Protein AF-A0A392Q4V5-F1 (afdb_monomer_lite)

Sequence (77 aa):
DRVPGGSSSGSAVAVGAKLVDFSLGTDTGGSVRVPASYCGIFGFRPSHGAISKSGVVPMAQSFDTVGNNPQFLVALY

Organism: NCBI:txid97028

pLDDT: mean 81.54, std 18.4, range [29.25, 96.75]

Radius of gyration: 11.7 Å; chains: 1; bounding box: 32×19×33 Å

Foldseek 3Di:
DDQLAADCQVQLQCCLVVVDQHGWDKDQPCRFPGSCVSSVFDADFDDQPPDDCPPPDDDDNRRITIQDDVDDRGRHD

Structure (mmCIF, N/CA/C/O backbone):
data_AF-A0A392Q4V5-F1
#
_entry.id   AF-A0A392Q4V5-F1
#
loop_
_atom_site.group_PDB
_atom_site.id
_atom_site.type_symbol
_atom_site.label_atom_id
_atom_site.label_alt_id
_atom_site.label_comp_id
_atom_site.label_asym_id
_atom_site.label_entity_id
_atom_site.label_seq_id
_atom_site.pdbx_PDB_ins_code
_atom_site.Cartn_x
_atom_site.Cartn_y
_atom_site.Cartn_z
_atom_site.occupancy
_atom_site.B_iso_or_equiv
_atom_site.auth_seq_id
_atom_site.auth_comp_id
_atom_site.auth_asym_id
_atom_site.auth_atom_id
_atom_site.pdbx_PDB_model_num
ATOM 1 N N . ASP A 1 1 ? 18.535 -0.663 -11.081 1.00 85.19 1 ASP A N 1
ATOM 2 C CA . ASP A 1 1 ? 19.427 -0.506 -9.905 1.00 85.19 1 ASP A CA 1
ATOM 3 C C . ASP A 1 1 ? 18.833 0.291 -8.733 1.00 85.19 1 ASP A C 1
ATOM 5 O O . ASP A 1 1 ? 19.589 0.806 -7.918 1.00 85.19 1 ASP A O 1
ATOM 9 N N . ARG A 1 2 ? 17.499 0.396 -8.579 1.00 93.06 2 ARG A N 1
ATOM 10 C CA . ARG A 1 2 ? 16.873 1.021 -7.394 1.00 93.06 2 ARG A CA 1
ATOM 11 C C . ARG A 1 2 ? 15.855 0.089 -6.756 1.00 93.06 2 ARG A C 1
ATOM 13 O O . ARG A 1 2 ? 15.264 -0.738 -7.444 1.00 93.06 2 ARG A O 1
ATOM 20 N N . VAL A 1 3 ? 15.665 0.241 -5.448 1.00 96.75 3 VAL A N 1
ATOM 21 C CA . VAL A 1 3 ? 14.677 -0.524 -4.682 1.00 96.75 3 VAL A CA 1
ATOM 22 C C . VAL A 1 3 ? 13.287 0.111 -4.805 1.00 96.75 3 VAL A C 1
ATOM 24 O O . VAL A 1 3 ? 13.191 1.338 -4.810 1.00 96.75 3 VAL A O 1
ATOM 27 N N .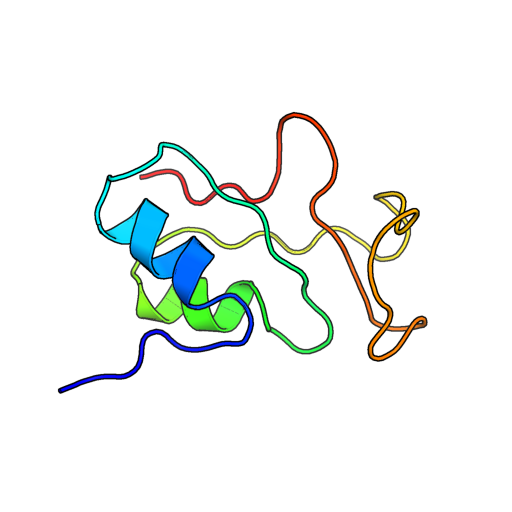 PRO A 1 4 ? 12.205 -0.684 -4.842 1.00 94.62 4 PRO A N 1
ATOM 28 C CA . PRO A 1 4 ? 10.836 -0.170 -4.918 1.00 94.62 4 PRO A CA 1
ATOM 29 C C . PRO A 1 4 ? 10.277 0.301 -3.565 1.00 94.62 4 PRO A C 1
ATOM 31 O O . PRO A 1 4 ? 9.111 0.656 -3.490 1.00 94.62 4 PRO A O 1
ATOM 34 N N . GLY A 1 5 ? 11.070 0.273 -2.487 1.00 95.75 5 GLY A N 1
ATOM 35 C CA . GLY A 1 5 ? 10.596 0.489 -1.116 1.00 95.75 5 GLY A CA 1
ATOM 36 C C . GLY A 1 5 ? 9.987 -0.784 -0.524 1.00 95.75 5 GLY A C 1
ATOM 37 O O . GLY A 1 5 ? 10.134 -1.865 -1.089 1.00 95.75 5 GLY A O 1
ATOM 38 N N . GLY A 1 6 ? 9.322 -0.688 0.627 1.00 91.81 6 GLY A N 1
ATOM 39 C CA . GLY A 1 6 ? 8.706 -1.850 1.266 1.00 91.81 6 GLY A CA 1
ATOM 40 C C . GLY A 1 6 ? 7.913 -1.501 2.527 1.00 91.81 6 GLY A C 1
ATOM 41 O O . GLY A 1 6 ? 7.960 -0.364 2.981 1.00 91.81 6 GLY A O 1
ATOM 42 N N . SER A 1 7 ? 7.178 -2.453 3.107 1.00 92.94 7 SER A N 1
ATOM 43 C CA . SER A 1 7 ? 7.114 -3.872 2.703 1.00 92.94 7 SER A CA 1
ATOM 44 C C . SER A 1 7 ? 6.176 -4.186 1.527 1.00 92.94 7 SER A C 1
ATOM 46 O O . SER A 1 7 ? 6.324 -5.247 0.929 1.00 92.94 7 SER A O 1
ATOM 48 N N . SER A 1 8 ? 5.279 -3.279 1.122 1.00 93.00 8 SER A N 1
ATOM 49 C CA . SER A 1 8 ? 4.326 -3.504 0.011 1.00 93.00 8 SER A CA 1
ATOM 50 C C . SER A 1 8 ? 4.952 -3.314 -1.384 1.00 93.00 8 SER A C 1
ATOM 52 O O . SER A 1 8 ? 4.355 -2.709 -2.273 1.00 93.00 8 SER A O 1
ATOM 54 N N . SER A 1 9 ? 6.179 -3.800 -1.580 1.00 95.00 9 SER A N 1
ATOM 55 C CA . SER A 1 9 ? 6.984 -3.601 -2.793 1.00 95.00 9 SER A CA 1
ATOM 56 C C . SER A 1 9 ? 6.337 -4.191 -4.044 1.00 95.00 9 SER A C 1
ATOM 58 O O . SER A 1 9 ? 6.183 -3.489 -5.037 1.00 95.00 9 SER A O 1
ATOM 60 N N . GLY A 1 10 ? 5.920 -5.460 -3.993 1.00 93.81 10 GLY A N 1
ATOM 61 C CA . GLY A 1 10 ? 5.276 -6.135 -5.124 1.00 93.81 10 GLY A CA 1
ATOM 62 C C . GLY A 1 10 ? 3.984 -5.437 -5.550 1.00 93.81 10 GLY A C 1
ATOM 63 O O . GLY A 1 10 ? 3.784 -5.180 -6.733 1.00 93.81 10 GLY A O 1
ATOM 64 N N . SER A 1 11 ? 3.161 -5.047 -4.574 1.00 92.56 11 SER A N 1
ATOM 65 C CA . SER A 1 11 ? 1.920 -4.299 -4.789 1.00 92.56 11 SER A CA 1
ATOM 66 C C . SER A 1 11 ? 2.163 -2.950 -5.468 1.00 92.56 11 SER A C 1
ATOM 68 O O . SER A 1 11 ? 1.449 -2.600 -6.407 1.00 92.56 11 SER A O 1
ATOM 70 N N . ALA A 1 12 ? 3.177 -2.203 -5.025 1.00 93.31 12 ALA A N 1
ATOM 71 C CA . ALA A 1 12 ? 3.519 -0.911 -5.610 1.00 93.31 12 ALA A CA 1
ATOM 72 C C . ALA A 1 12 ? 4.107 -1.048 -7.022 1.00 93.31 12 ALA A C 1
ATOM 74 O O . ALA A 1 12 ? 3.710 -0.319 -7.926 1.00 93.31 12 ALA A O 1
ATOM 75 N N . VAL A 1 13 ? 4.999 -2.020 -7.237 1.00 96.00 13 VAL A N 1
ATOM 76 C CA . VAL A 1 13 ? 5.581 -2.293 -8.559 1.00 96.00 13 VAL A CA 1
ATOM 77 C C . VAL A 1 13 ? 4.505 -2.714 -9.552 1.00 96.00 13 VAL A C 1
ATOM 79 O O . VAL A 1 13 ? 4.504 -2.213 -10.671 1.00 96.00 13 VAL A O 1
ATOM 82 N N . ALA A 1 14 ? 3.573 -3.588 -9.158 1.00 95.56 14 ALA A N 1
ATOM 83 C CA . ALA A 1 14 ? 2.510 -4.055 -10.044 1.00 95.56 14 ALA A CA 1
ATOM 84 C C . ALA A 1 14 ? 1.643 -2.897 -10.559 1.00 95.56 14 ALA A C 1
ATOM 86 O O . ALA A 1 14 ? 1.323 -2.855 -11.747 1.00 95.56 14 ALA A O 1
ATOM 87 N N . VAL A 1 15 ? 1.319 -1.933 -9.693 1.00 91.75 15 VAL A N 1
ATOM 88 C CA . VAL A 1 15 ? 0.527 -0.768 -10.098 1.00 91.75 15 VAL A CA 1
ATOM 89 C C . VAL A 1 15 ? 1.364 0.253 -10.869 1.00 91.75 15 VAL A C 1
ATOM 91 O O . VAL A 1 15 ? 0.951 0.694 -11.937 1.00 91.75 15 VAL A O 1
ATOM 94 N N . GLY A 1 16 ? 2.569 0.591 -10.396 1.00 92.62 16 GLY A N 1
ATOM 95 C CA . GLY A 1 16 ? 3.458 1.528 -11.095 1.00 92.62 16 GLY A CA 1
ATOM 96 C C . GLY A 1 16 ? 3.859 1.043 -12.496 1.00 92.62 16 GLY A C 1
ATOM 97 O O . GLY A 1 16 ? 4.024 1.845 -13.412 1.00 92.62 16 GLY A O 1
ATOM 98 N N . ALA A 1 17 ? 3.945 -0.277 -12.689 1.00 95.75 17 ALA A N 1
ATOM 99 C CA . ALA A 1 17 ? 4.167 -0.920 -13.983 1.00 95.75 17 ALA A CA 1
ATOM 100 C C . ALA A 1 17 ? 2.878 -1.161 -14.788 1.00 95.75 17 ALA A C 1
ATOM 102 O O . ALA A 1 17 ? 2.947 -1.741 -15.872 1.00 95.75 17 ALA A O 1
ATOM 103 N N . LYS A 1 18 ? 1.719 -0.698 -14.298 1.00 93.88 18 LYS A N 1
ATOM 104 C CA . LYS A 1 18 ? 0.424 -0.759 -14.990 1.00 93.88 18 LYS A CA 1
ATOM 105 C C . LYS A 1 18 ? -0.068 -2.188 -15.262 1.00 93.88 18 LYS A C 1
ATOM 107 O O . LYS A 1 18 ? -0.804 -2.418 -16.217 1.00 93.88 18 LYS A O 1
ATOM 112 N N . LEU A 1 19 ? 0.363 -3.155 -14.450 1.00 95.56 19 LEU A N 1
ATOM 113 C CA . LEU A 1 19 ? -0.055 -4.557 -14.561 1.00 95.56 19 LEU A CA 1
ATOM 114 C C . LEU A 1 19 ? -1.442 -4.787 -13.949 1.00 95.56 19 LEU A C 1
ATOM 116 O O . LEU A 1 19 ? -2.121 -5.747 -14.301 1.00 95.56 19 LEU A O 1
ATOM 120 N N . VAL A 1 20 ? -1.834 -3.913 -13.022 1.00 88.56 20 VAL A N 1
ATOM 121 C CA . VAL A 1 20 ? -3.135 -3.881 -12.352 1.00 88.56 20 VAL A CA 1
ATOM 122 C C . VAL A 1 20 ? -3.541 -2.427 -12.109 1.00 88.56 20 VAL A C 1
ATOM 124 O O . VAL A 1 20 ? -2.675 -1.565 -11.958 1.00 88.56 20 VAL A O 1
AT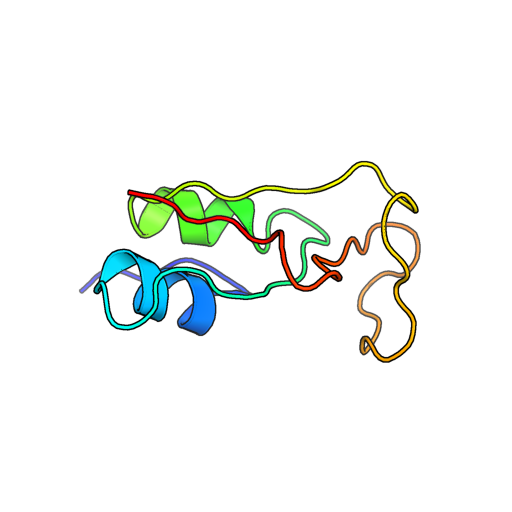OM 127 N N . ASP A 1 21 ? -4.845 -2.164 -12.022 1.00 87.12 21 ASP A N 1
ATOM 128 C CA . ASP A 1 21 ? -5.377 -0.818 -11.752 1.00 87.12 21 ASP A CA 1
ATOM 129 C C . ASP A 1 21 ? -5.213 -0.391 -10.285 1.00 87.12 21 ASP A C 1
ATOM 131 O O . ASP A 1 21 ? -5.186 0.795 -9.974 1.00 87.12 21 ASP A O 1
ATOM 135 N N . PHE A 1 22 ? -5.139 -1.361 -9.369 1.00 84.94 22 PHE A N 1
ATOM 136 C CA . PHE A 1 22 ? -4.930 -1.154 -7.939 1.00 84.94 22 PHE A CA 1
ATOM 137 C C . PHE A 1 22 ? -4.358 -2.423 -7.298 1.00 84.94 22 PHE A C 1
ATOM 139 O O . PHE A 1 22 ? -4.378 -3.508 -7.882 1.00 84.94 22 PHE A O 1
ATOM 146 N N . SER A 1 23 ? -3.854 -2.303 -6.075 1.00 85.00 23 SER A N 1
ATOM 147 C CA . SER A 1 23 ? -3.338 -3.435 -5.302 1.00 85.00 23 SER A CA 1
ATOM 148 C C . SER A 1 23 ? -3.702 -3.280 -3.827 1.00 85.00 23 SER A C 1
ATOM 150 O O . SER A 1 23 ? -4.362 -2.319 -3.455 1.00 85.00 23 SER A O 1
ATOM 152 N N . LEU A 1 24 ? -3.337 -4.240 -2.976 1.00 87.88 24 LEU A N 1
ATOM 153 C CA . LEU A 1 24 ? -3.516 -4.136 -1.526 1.00 87.88 24 LEU A CA 1
ATOM 154 C C . LEU A 1 24 ? -2.162 -4.188 -0.820 1.00 87.88 24 LEU A C 1
ATOM 156 O O . LEU A 1 24 ? -1.211 -4.809 -1.299 1.00 87.88 24 LEU A O 1
ATOM 160 N N . GLY A 1 25 ? -2.086 -3.535 0.336 1.00 86.44 25 GLY A N 1
ATOM 161 C CA . GLY A 1 25 ? -0.900 -3.501 1.181 1.00 86.44 25 GLY A CA 1
ATOM 162 C C . GLY A 1 25 ? -1.259 -3.232 2.637 1.00 86.44 25 GLY A C 1
ATOM 163 O O . GLY A 1 25 ? -2.390 -2.855 2.960 1.00 86.44 25 GLY A O 1
ATOM 164 N N . THR A 1 26 ? -0.286 -3.429 3.519 1.00 89.62 26 THR A N 1
ATOM 165 C CA . THR A 1 26 ? -0.399 -3.116 4.947 1.00 89.62 26 THR A CA 1
ATOM 166 C C . THR A 1 26 ? 0.564 -1.990 5.295 1.00 89.62 26 THR A C 1
ATOM 168 O O . THR A 1 26 ? 1.671 -1.915 4.761 1.00 89.62 26 THR A O 1
ATOM 171 N N . ASP A 1 27 ? 0.142 -1.082 6.174 1.00 88.50 27 ASP A N 1
ATOM 172 C CA . ASP A 1 27 ? 0.970 0.034 6.634 1.00 88.50 27 ASP A CA 1
ATOM 173 C C . ASP A 1 27 ? 1.004 0.048 8.160 1.00 88.50 27 ASP A C 1
ATOM 175 O O . ASP A 1 27 ? 0.032 0.420 8.819 1.00 88.50 27 ASP A O 1
ATOM 179 N N . THR A 1 28 ? 2.145 -0.374 8.700 1.00 88.94 28 THR A N 1
ATOM 180 C CA . THR A 1 28 ? 2.462 -0.279 10.130 1.00 88.94 28 THR A CA 1
ATOM 181 C C . THR A 1 28 ? 3.275 0.987 10.403 1.00 88.94 28 THR A C 1
ATOM 183 O O . THR A 1 28 ? 2.894 1.811 11.228 1.00 88.94 28 THR A O 1
ATOM 186 N N . GLY A 1 29 ? 4.378 1.174 9.669 1.00 89.06 29 GLY A N 1
ATOM 187 C CA . GLY A 1 29 ? 5.296 2.311 9.826 1.00 89.06 29 GLY A CA 1
ATOM 188 C C . GLY A 1 29 ? 5.513 3.144 8.560 1.00 89.06 29 GLY A C 1
ATOM 189 O O . GLY A 1 29 ? 6.374 4.015 8.547 1.00 89.06 29 GLY A O 1
ATOM 190 N N . GLY A 1 30 ? 4.758 2.896 7.489 1.00 90.00 30 GLY A N 1
ATOM 191 C CA . GLY A 1 30 ? 5.023 3.456 6.156 1.00 90.00 30 GLY A CA 1
ATOM 192 C C . GLY A 1 30 ? 5.065 2.422 5.038 1.00 90.00 30 GLY A C 1
ATOM 193 O O . GLY A 1 30 ? 5.362 2.780 3.903 1.00 90.00 30 GLY A O 1
ATOM 194 N N . SER A 1 31 ? 4.762 1.159 5.341 1.00 92.12 31 SER A N 1
ATOM 195 C CA . SER A 1 31 ? 4.910 0.032 4.418 1.00 92.12 31 SER A CA 1
ATOM 196 C C . SER A 1 31 ? 4.049 0.089 3.152 1.00 92.12 31 SER A C 1
ATOM 198 O O . SER A 1 31 ? 4.288 -0.693 2.234 1.00 92.12 31 SER A O 1
ATOM 200 N N . VAL A 1 32 ? 3.088 1.011 3.074 1.00 93.69 32 VAL A N 1
ATOM 201 C CA . VAL A 1 32 ? 2.377 1.394 1.845 1.00 93.69 32 VAL A CA 1
ATOM 202 C C . VAL A 1 32 ? 2.962 2.677 1.269 1.00 93.69 32 VAL A C 1
ATOM 204 O O . VAL A 1 32 ? 3.239 2.760 0.075 1.00 93.69 32 VAL A O 1
ATOM 207 N N . ARG A 1 33 ? 3.120 3.702 2.111 1.00 93.88 33 ARG A N 1
ATOM 208 C CA . ARG A 1 33 ? 3.430 5.066 1.655 1.00 93.88 33 ARG A CA 1
ATOM 209 C C . ARG A 1 33 ? 4.838 5.182 1.072 1.00 93.88 33 ARG A C 1
ATOM 211 O O . ARG A 1 33 ? 5.025 5.870 0.074 1.00 93.88 33 ARG A O 1
ATOM 218 N N . VAL A 1 34 ? 5.810 4.485 1.661 1.00 96.25 34 VAL A N 1
ATOM 219 C CA . VAL A 1 34 ? 7.200 4.445 1.184 1.00 96.25 34 VAL A CA 1
ATOM 220 C C . VAL A 1 34 ? 7.291 3.814 -0.210 1.00 96.25 34 VAL A C 1
ATOM 222 O O . VAL A 1 34 ? 7.782 4.489 -1.116 1.00 96.25 34 VAL A O 1
ATOM 225 N N . PRO A 1 35 ? 6.805 2.577 -0.446 1.00 95.00 35 PRO A N 1
ATOM 226 C CA . PRO A 1 35 ? 6.898 1.995 -1.777 1.00 95.00 35 PRO A CA 1
ATOM 227 C C . PRO A 1 35 ? 6.050 2.725 -2.825 1.00 95.00 35 PRO A C 1
ATOM 229 O O . PRO A 1 35 ? 6.469 2.823 -3.976 1.00 95.00 35 PRO A O 1
ATOM 232 N N . ALA A 1 36 ? 4.915 3.316 -2.436 1.00 94.44 36 ALA A N 1
ATOM 233 C CA . ALA A 1 36 ? 4.127 4.162 -3.329 1.00 94.44 36 ALA A CA 1
ATOM 234 C C . ALA A 1 36 ? 4.918 5.396 -3.807 1.00 94.44 36 ALA A C 1
ATOM 236 O O . ALA A 1 36 ? 5.007 5.652 -5.008 1.00 94.44 36 ALA A O 1
ATOM 237 N N . SER A 1 37 ? 5.594 6.095 -2.886 1.00 95.69 37 SER A N 1
ATOM 238 C CA . SER A 1 37 ? 6.468 7.225 -3.225 1.00 95.69 37 SER A CA 1
ATOM 239 C C . SER A 1 37 ? 7.603 6.827 -4.172 1.00 95.69 37 SER A C 1
ATOM 241 O O . SER A 1 37 ? 7.935 7.596 -5.072 1.00 95.69 37 SER A O 1
ATOM 243 N N . TYR A 1 38 ? 8.190 5.640 -3.997 1.00 96.56 38 TYR A N 1
ATOM 244 C CA . TYR A 1 38 ? 9.316 5.189 -4.822 1.00 96.56 38 TYR A CA 1
ATOM 245 C C . TYR A 1 38 ? 8.869 4.724 -6.211 1.00 96.56 38 TYR A C 1
ATOM 247 O O . TYR A 1 38 ? 9.612 4.891 -7.178 1.00 96.56 38 TYR A O 1
ATOM 255 N N . CYS A 1 39 ? 7.663 4.160 -6.315 1.00 95.25 39 CYS A N 1
ATOM 256 C CA . CYS A 1 39 ? 7.091 3.688 -7.575 1.00 95.25 39 CYS A CA 1
ATOM 257 C C . CYS A 1 39 ? 6.287 4.767 -8.322 1.00 95.25 39 CYS A C 1
ATOM 259 O O . CYS A 1 39 ? 5.768 4.482 -9.396 1.00 95.25 39 CYS A O 1
ATOM 261 N N . GLY A 1 40 ? 6.201 5.991 -7.785 1.00 94.50 40 GLY A N 1
ATOM 262 C CA . GLY A 1 40 ? 5.538 7.121 -8.444 1.00 94.50 40 GLY A CA 1
ATOM 263 C C . GLY A 1 40 ? 4.015 7.003 -8.490 1.00 94.50 40 GLY A C 1
ATOM 264 O O . GLY A 1 40 ? 3.405 7.413 -9.470 1.00 94.50 40 GLY A O 1
ATOM 265 N N . ILE A 1 41 ? 3.414 6.425 -7.451 1.00 93.88 41 ILE A N 1
ATOM 266 C CA . ILE A 1 41 ? 1.972 6.172 -7.351 1.00 93.88 41 ILE A CA 1
ATOM 267 C C . ILE A 1 41 ? 1.420 6.657 -6.007 1.00 93.88 41 ILE A C 1
ATOM 269 O O . ILE A 1 41 ? 2.167 6.875 -5.049 1.00 93.88 41 ILE A O 1
ATOM 273 N N . PHE A 1 42 ? 0.099 6.792 -5.902 1.00 90.12 42 PHE A N 1
ATOM 274 C CA . PHE A 1 42 ? -0.543 7.112 -4.628 1.00 90.12 42 PHE A CA 1
ATOM 275 C C . PHE A 1 42 ? -0.531 5.922 -3.656 1.00 90.12 42 PHE A C 1
ATOM 277 O O . PHE A 1 42 ? -0.676 4.765 -4.040 1.00 90.12 42 PHE A O 1
ATOM 284 N N . GLY A 1 43 ? -0.345 6.208 -2.365 1.00 88.19 43 GLY A N 1
ATOM 285 C CA . GLY A 1 43 ? -0.383 5.216 -1.292 1.00 88.19 43 GLY A CA 1
ATOM 286 C C . GLY A 1 43 ? -1.210 5.733 -0.126 1.00 88.19 43 GLY A C 1
ATOM 287 O O . GLY A 1 43 ? -0.827 6.703 0.528 1.00 88.19 43 GLY A O 1
ATOM 288 N N . PHE A 1 44 ? -2.345 5.091 0.146 1.00 88.44 44 PHE A N 1
ATOM 289 C CA . PHE A 1 44 ? -3.275 5.523 1.187 1.00 88.44 44 PHE A CA 1
ATOM 290 C C . PHE A 1 44 ? -3.138 4.680 2.455 1.00 88.44 44 PHE A C 1
ATOM 292 O O . PHE A 1 44 ? -3.254 3.457 2.413 1.00 88.44 44 PHE A O 1
ATOM 299 N N . ARG A 1 45 ? -2.953 5.345 3.599 1.00 88.31 45 ARG A N 1
ATOM 300 C CA . ARG A 1 45 ? -3.063 4.726 4.922 1.00 88.31 45 ARG A CA 1
ATOM 301 C C . ARG A 1 45 ? -4.348 5.222 5.597 1.00 88.31 45 ARG A C 1
ATOM 303 O O . ARG A 1 45 ? -4.386 6.390 5.983 1.00 88.31 45 ARG A O 1
ATOM 310 N N . PRO A 1 46 ? -5.365 4.365 5.783 1.00 85.94 46 PRO A N 1
ATOM 311 C CA . PRO A 1 46 ? -6.562 4.729 6.530 1.00 85.94 46 PRO A CA 1
ATOM 312 C C . PRO A 1 46 ? -6.261 5.148 7.977 1.00 85.94 46 PRO A C 1
ATOM 314 O O . PRO A 1 46 ? -5.238 4.771 8.564 1.00 85.94 46 PRO A O 1
ATOM 317 N N . SER A 1 47 ? -7.201 5.871 8.591 1.00 86.75 47 SER A N 1
ATOM 318 C CA . SER A 1 47 ? -7.220 6.052 10.045 1.00 86.75 47 SER A CA 1
ATOM 319 C C . SER A 1 47 ? -7.198 4.691 10.742 1.00 86.75 47 SER A C 1
ATOM 321 O O . SER A 1 47 ? -7.800 3.723 10.271 1.00 86.75 47 SER A O 1
ATOM 323 N N . HIS A 1 48 ? -6.484 4.593 11.862 1.00 87.75 48 HIS A N 1
ATOM 324 C CA . HIS A 1 48 ? -6.349 3.321 12.564 1.00 87.75 48 HIS A CA 1
ATOM 325 C C . HIS A 1 48 ? -7.725 2.793 13.000 1.00 87.75 48 HIS A C 1
ATOM 327 O O . HIS A 1 48 ? -8.533 3.539 13.546 1.00 87.75 48 HIS A O 1
ATOM 333 N N . GLY A 1 49 ? -7.999 1.515 12.726 1.00 83.75 49 GLY A N 1
ATOM 334 C CA . GLY A 1 49 ? -9.290 0.882 13.020 1.00 83.75 49 GLY A CA 1
ATOM 335 C C . GLY A 1 49 ? -10.424 1.199 12.036 1.00 83.75 49 GLY A C 1
ATOM 336 O O . GLY A 1 49 ? -11.475 0.576 12.139 1.00 83.75 49 GLY A O 1
ATOM 337 N N . ALA A 1 50 ? -10.224 2.089 11.055 1.00 87.19 50 ALA A N 1
ATOM 338 C CA . ALA A 1 50 ? -11.241 2.385 10.037 1.00 87.19 50 ALA A CA 1
ATOM 339 C C . ALA A 1 50 ? -11.544 1.184 9.126 1.00 87.19 50 ALA A C 1
ATOM 341 O O . ALA A 1 50 ? -12.611 1.105 8.525 1.00 87.19 50 ALA A O 1
ATOM 342 N N . ILE A 1 51 ? -10.594 0.257 9.022 1.00 83.12 51 ILE A N 1
ATOM 343 C CA . ILE A 1 51 ? -10.703 -0.954 8.224 1.00 83.12 51 ILE A CA 1
ATOM 344 C C . ILE A 1 51 ? -10.427 -2.166 9.113 1.00 83.12 51 ILE A C 1
ATOM 346 O O . ILE A 1 51 ? -9.479 -2.170 9.905 1.00 83.12 51 ILE A O 1
ATOM 350 N N . SER A 1 52 ? -11.254 -3.205 8.958 1.00 82.06 52 SER A N 1
ATOM 351 C CA . SER A 1 52 ? -11.086 -4.465 9.679 1.00 82.06 52 SER A CA 1
ATOM 352 C C . SER A 1 52 ? -9.763 -5.134 9.317 1.00 82.06 52 SER A C 1
ATOM 354 O O . SER A 1 52 ? -9.438 -5.324 8.146 1.00 82.06 52 SER A O 1
ATOM 356 N N . LYS A 1 53 ? -9.030 -5.546 10.353 1.00 81.50 53 LYS A N 1
ATOM 357 C CA . LYS A 1 53 ? -7.764 -6.286 10.245 1.00 81.50 53 LYS A CA 1
ATOM 358 C C . LYS A 1 53 ? -7.968 -7.801 10.303 1.00 81.50 53 LYS A C 1
ATOM 360 O O . LYS A 1 53 ? -7.000 -8.548 10.402 1.00 81.50 53 LYS A O 1
ATOM 365 N N . SER A 1 54 ? -9.223 -8.257 10.284 1.00 81.19 54 SER A N 1
ATOM 366 C CA . SER A 1 54 ? -9.541 -9.684 10.267 1.00 81.19 54 SER A CA 1
ATOM 367 C C . SER A 1 54 ? -8.895 -10.352 9.052 1.00 81.19 54 SER A C 1
ATOM 369 O O . SER A 1 54 ? -8.990 -9.838 7.940 1.00 81.19 54 SER A O 1
ATOM 371 N N . GLY A 1 55 ? -8.213 -11.475 9.276 1.00 80.94 55 GLY A N 1
ATOM 372 C CA . GLY A 1 55 ? -7.490 -12.205 8.232 1.00 80.94 55 GLY A CA 1
ATOM 373 C C . GLY A 1 55 ? -6.112 -11.639 7.867 1.00 80.94 55 GLY A C 1
ATOM 374 O O . GLY A 1 55 ? -5.430 -12.237 7.040 1.00 80.94 55 GLY A O 1
ATOM 375 N N . VAL A 1 56 ? -5.665 -10.538 8.483 1.00 81.88 56 VAL A N 1
ATOM 376 C CA . VAL A 1 56 ? -4.305 -10.015 8.287 1.00 81.88 56 VAL A CA 1
ATOM 377 C C . VAL A 1 56 ? -3.361 -10.568 9.344 1.00 81.88 56 VAL A C 1
ATOM 379 O O . VAL A 1 56 ? -3.663 -10.544 10.536 1.00 81.88 56 VAL A O 1
ATOM 382 N N . VAL A 1 57 ? -2.195 -11.042 8.901 1.00 83.75 57 VAL A N 1
ATOM 383 C CA . VAL A 1 57 ? -1.112 -11.455 9.799 1.00 83.75 57 VAL A CA 1
ATOM 384 C C . VAL A 1 57 ? -0.569 -10.208 10.508 1.00 83.75 57 VAL A C 1
ATOM 386 O O . VAL A 1 57 ? -0.074 -9.304 9.828 1.00 83.75 57 VAL A O 1
ATOM 389 N N . PRO A 1 58 ? -0.676 -10.117 11.845 1.00 79.44 58 PRO A N 1
ATOM 390 C CA . PRO A 1 58 ? -0.291 -8.915 12.570 1.00 79.44 58 PRO A CA 1
ATOM 391 C C . PRO A 1 58 ? 1.232 -8.753 12.616 1.00 79.44 58 PRO A C 1
ATOM 393 O O . PRO A 1 58 ? 1.962 -9.729 12.791 1.00 79.44 58 PRO A O 1
ATOM 396 N N . MET A 1 59 ? 1.696 -7.506 12.527 1.00 81.56 59 MET A N 1
ATOM 397 C CA . MET A 1 59 ? 3.090 -7.130 12.787 1.00 81.56 59 MET A CA 1
ATOM 398 C C . MET A 1 59 ? 3.184 -6.319 14.079 1.00 81.56 59 MET A C 1
ATOM 400 O O . MET A 1 59 ? 3.923 -6.684 14.989 1.00 81.56 59 MET A O 1
ATOM 404 N N . ALA A 1 60 ? 2.408 -5.241 14.184 1.00 83.00 60 ALA A N 1
ATOM 405 C CA . ALA A 1 60 ? 2.257 -4.468 15.407 1.00 83.00 60 ALA A CA 1
ATOM 406 C C . ALA A 1 60 ? 0.808 -3.989 15.501 1.00 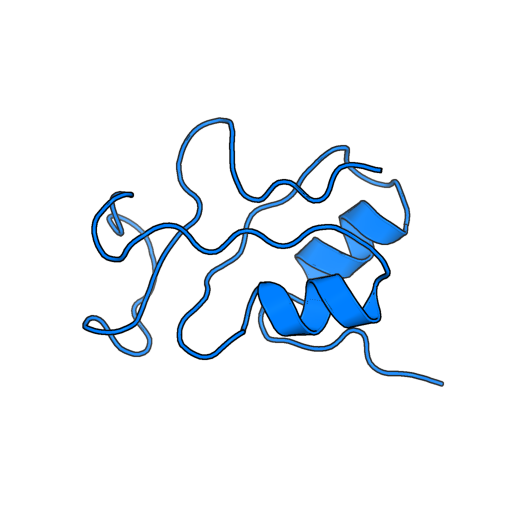83.00 60 ALA A C 1
ATOM 408 O O . ALA A 1 60 ? 0.452 -2.937 14.976 1.00 83.00 60 ALA A O 1
ATOM 409 N N . GLN A 1 61 ? -0.043 -4.761 16.184 1.00 76.25 61 GLN A N 1
ATOM 410 C CA . GLN A 1 61 ? -1.502 -4.610 16.119 1.00 76.25 61 GLN A CA 1
ATOM 411 C C . GLN A 1 61 ? -1.997 -3.181 16.384 1.00 76.25 61 GLN A C 1
ATOM 413 O O . GLN A 1 61 ? -2.932 -2.741 15.720 1.00 76.25 61 GLN A O 1
ATOM 418 N N . SER A 1 62 ? -1.370 -2.448 17.305 1.00 82.19 62 SER A N 1
ATOM 419 C CA . SER A 1 62 ? -1.728 -1.062 17.649 1.00 82.19 62 SER A CA 1
ATOM 420 C C . SER A 1 62 ? -1.369 -0.028 16.572 1.00 82.19 62 SER A C 1
ATOM 422 O O . SER A 1 62 ? -1.821 1.110 16.639 1.00 82.19 62 SER A O 1
ATOM 424 N N . PHE A 1 63 ? -0.565 -0.411 15.580 1.00 76.88 63 PHE A N 1
ATOM 425 C CA . PHE A 1 63 ? -0.100 0.445 14.487 1.00 76.88 63 PHE A CA 1
ATOM 426 C C . PHE A 1 63 ? -0.572 -0.038 13.116 1.00 76.88 63 PHE A C 1
ATOM 428 O O . PHE A 1 63 ? -0.799 0.792 12.235 1.00 76.88 63 PHE A O 1
ATOM 435 N N . ASP A 1 64 ? -0.779 -1.348 12.963 1.00 77.44 64 ASP A N 1
ATOM 436 C CA . ASP A 1 64 ? -1.206 -1.977 11.720 1.00 77.44 64 ASP A CA 1
ATOM 437 C C . ASP A 1 64 ? -2.499 -1.344 11.203 1.00 77.44 64 ASP A C 1
ATOM 439 O O . ASP A 1 64 ? -3.526 -1.329 11.890 1.00 77.44 64 ASP A O 1
ATOM 443 N N . THR A 1 65 ? -2.453 -0.869 9.964 1.00 75.25 65 THR A N 1
ATOM 444 C CA . THR A 1 65 ? -3.634 -0.526 9.178 1.00 75.25 65 THR A CA 1
ATOM 445 C C . THR A 1 65 ? -3.622 -1.332 7.883 1.00 75.25 65 THR A C 1
ATOM 447 O O . THR A 1 65 ? -2.574 -1.558 7.275 1.00 75.25 65 THR A O 1
ATOM 450 N N . VAL A 1 66 ? -4.808 -1.769 7.470 1.00 64.50 66 VAL A N 1
ATOM 451 C CA . VAL A 1 66 ? -5.038 -2.606 6.291 1.00 64.50 66 VAL A CA 1
ATOM 452 C C . VAL A 1 66 ? -5.860 -1.812 5.286 1.00 64.50 66 VAL A C 1
ATOM 454 O O . VAL A 1 66 ? -6.727 -1.042 5.691 1.00 64.50 66 VAL A O 1
ATOM 457 N N . GLY A 1 67 ? -5.611 -2.011 3.995 1.00 57.84 67 GLY A N 1
ATOM 458 C CA . GLY A 1 67 ? -6.582 -1.707 2.947 1.00 57.84 67 GLY A CA 1
ATOM 459 C C . GLY A 1 67 ? -7.529 -2.891 2.745 1.00 57.84 67 GLY A C 1
ATOM 460 O O . GLY A 1 67 ? -7.083 -3.931 2.277 1.00 57.84 67 GLY A O 1
ATOM 461 N N . ASN A 1 68 ? -8.793 -2.807 3.164 1.00 39.25 68 ASN A N 1
ATOM 462 C CA . ASN A 1 68 ? -9.755 -3.911 3.052 1.00 39.25 68 ASN A CA 1
ATOM 463 C C . ASN A 1 68 ?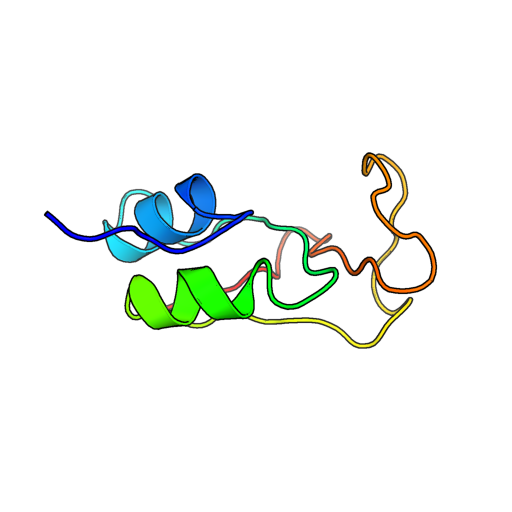 -11.172 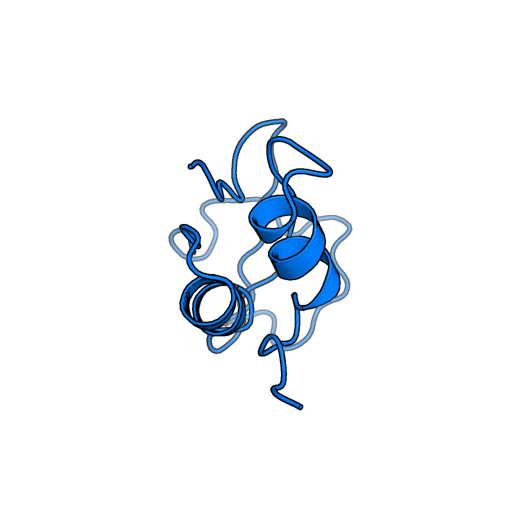-3.389 2.799 1.00 39.25 68 ASN A C 1
ATOM 465 O O . ASN A 1 68 ? -11.942 -3.088 3.709 1.00 39.25 68 ASN A O 1
ATOM 469 N N . ASN A 1 69 ? -11.460 -3.263 1.516 1.00 29.25 69 ASN A N 1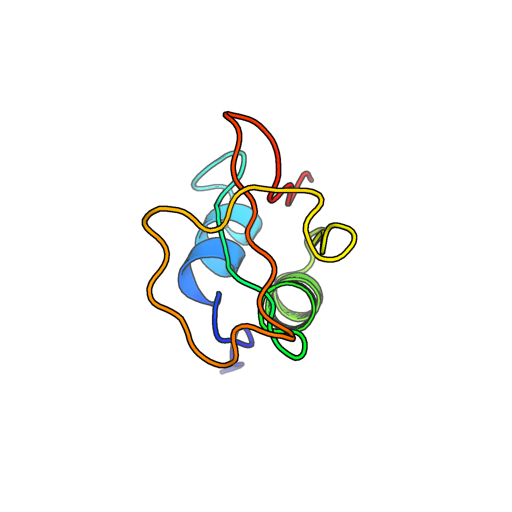
ATOM 470 C CA . ASN A 1 69 ? -12.749 -3.397 0.850 1.00 29.25 69 ASN A CA 1
ATOM 471 C C . ASN A 1 69 ? -12.404 -3.618 -0.639 1.00 29.25 69 ASN A C 1
ATOM 473 O O . ASN A 1 69 ? -11.236 -3.443 -1.001 1.00 29.25 69 ASN A O 1
ATOM 477 N N . PRO A 1 70 ? -13.340 -3.953 -1.551 1.00 31.86 70 PRO A N 1
ATOM 478 C CA . PRO A 1 70 ? -13.061 -3.966 -3.000 1.00 31.86 70 PRO A CA 1
ATOM 479 C C . PRO A 1 70 ? -12.578 -2.611 -3.572 1.00 31.86 70 PRO A C 1
ATOM 481 O O . PRO A 1 70 ? -12.474 -2.439 -4.780 1.00 31.86 70 PRO A O 1
ATOM 484 N N . GLN A 1 71 ? -12.264 -1.646 -2.709 1.00 32.62 71 GLN A N 1
ATOM 485 C CA . GLN A 1 71 ? -11.594 -0.391 -2.967 1.00 32.62 71 GLN A CA 1
ATOM 486 C C . GLN A 1 71 ? -10.657 -0.126 -1.767 1.00 32.62 71 GLN A C 1
ATOM 488 O O . GLN A 1 71 ? -11.051 -0.360 -0.625 1.00 32.62 71 GLN A O 1
ATOM 493 N N . PHE A 1 72 ? -9.454 0.397 -2.032 1.00 39.03 72 PHE A N 1
ATOM 494 C CA . PHE A 1 72 ? -8.499 1.017 -1.087 1.00 39.03 72 PHE A CA 1
ATOM 495 C C . PHE A 1 72 ? -7.298 0.186 -0.576 1.00 39.03 72 PHE A C 1
ATOM 497 O O . PHE A 1 72 ? -7.139 -0.009 0.622 1.00 39.03 72 PHE A O 1
ATOM 504 N N . LEU A 1 73 ? -6.341 -0.123 -1.463 1.00 40.66 73 LEU A N 1
ATOM 505 C CA . LEU A 1 73 ? -5.098 0.664 -1.560 1.00 40.66 73 LEU A CA 1
ATOM 506 C C . LEU A 1 73 ? -5.020 1.205 -2.995 1.00 40.66 73 LEU A C 1
ATOM 508 O O . LEU A 1 73 ? -4.768 0.478 -3.949 1.00 40.66 73 LEU A O 1
ATOM 512 N N . VAL A 1 74 ? -5.340 2.480 -3.166 1.00 48.25 74 VAL A N 1
ATOM 513 C CA . VAL A 1 74 ? -5.389 3.110 -4.483 1.00 48.25 74 VAL A CA 1
ATOM 514 C C . VAL A 1 74 ? -4.031 3.731 -4.770 1.00 48.25 74 VAL A C 1
ATOM 516 O O . VAL A 1 74 ? -3.710 4.810 -4.281 1.00 48.25 74 VAL A O 1
ATOM 519 N N . ALA A 1 75 ? -3.252 3.023 -5.570 1.00 39.03 75 ALA A N 1
ATOM 520 C CA . ALA A 1 75 ? -2.363 3.651 -6.518 1.00 39.03 75 ALA A CA 1
ATOM 521 C C . ALA A 1 75 ? -3.192 3.834 -7.792 1.00 39.03 75 ALA A C 1
ATOM 523 O O . ALA A 1 75 ? -3.405 2.892 -8.536 1.00 39.03 75 ALA A O 1
ATOM 524 N N . LEU A 1 76 ? -3.787 5.007 -7.977 1.00 39.88 76 LEU A N 1
ATOM 525 C CA . LEU A 1 76 ? -4.275 5.395 -9.296 1.00 39.88 76 LEU A CA 1
ATOM 526 C C . LEU A 1 76 ? -3.119 6.103 -10.001 1.00 39.88 76 LEU A C 1
ATOM 528 O O . LEU A 1 76 ? -2.210 6.615 -9.339 1.00 39.88 76 LEU A O 1
ATOM 532 N N . TYR A 1 77 ? -3.165 6.085 -11.329 1.00 36.91 77 TYR A N 1
ATOM 533 C CA . TYR A 1 77 ? -2.406 7.012 -12.161 1.00 36.91 77 TYR A CA 1
ATOM 534 C C . TYR A 1 77 ? -2.503 8.457 -11.677 1.00 36.91 77 TYR A C 1
ATOM 536 O O . TYR A 1 77 ? -3.599 8.849 -11.212 1.00 36.91 77 TYR A O 1
#

Secondary structure (DSSP, 8-state):
-----SSSHHHHHHHHTTSSS----EESSSTTHHHHHHHTS----PPTTSS--TTPPPSSTTT-EE--SSS-S----

InterPro domains:
  IPR020556 Amidase, conserved site [PS00571] (5-36)
  IPR023631 Amidase signature domain [PF01425] (1-67)
  IPR036928 Amidase signature (AS) superfamily [G3DSA:3.90.1300.10] (1-68)
  IPR036928 Amidase signature (AS) superfamily [SSF75304] (1-67)